Protein AF-A0A225WDX7-F1 (afdb_monomer)

Structure (mmCIF, N/CA/C/O backbone):
data_AF-A0A225WDX7-F1
#
_entry.id   AF-A0A225WDX7-F1
#
loop_
_atom_site.group_PDB
_atom_site.id
_atom_site.type_symbol
_atom_site.label_atom_id
_atom_site.label_alt_id
_atom_site.label_comp_id
_atom_site.label_asym_id
_atom_site.label_entity_id
_atom_site.label_seq_id
_atom_site.pdbx_PDB_ins_code
_atom_site.Cartn_x
_atom_site.Cartn_y
_atom_site.Cartn_z
_atom_site.occupancy
_atom_site.B_iso_or_equiv
_atom_site.auth_seq_id
_atom_site.auth_comp_id
_atom_site.auth_asym_id
_atom_site.auth_atom_id
_atom_site.pdbx_PDB_model_num
ATOM 1 N N . MET A 1 1 ? -27.315 -13.482 -6.368 1.00 45.94 1 MET A N 1
ATOM 2 C CA . MET A 1 1 ? -26.764 -12.113 -6.383 1.00 45.94 1 MET A CA 1
ATOM 3 C C . MET A 1 1 ? -26.361 -11.823 -7.816 1.00 45.94 1 MET A C 1
ATOM 5 O O . MET A 1 1 ? -25.416 -12.436 -8.291 1.00 45.94 1 MET A O 1
ATOM 9 N N . ALA A 1 2 ? -27.161 -11.049 -8.552 1.00 47.47 2 ALA A N 1
ATOM 10 C CA . ALA A 1 2 ? -26.776 -10.637 -9.900 1.00 47.47 2 ALA A CA 1
ATOM 11 C C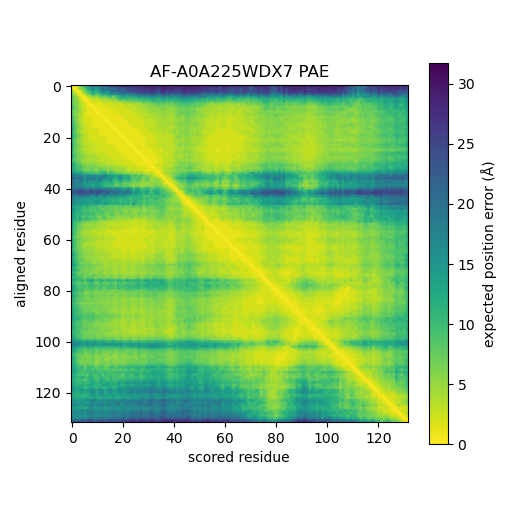 . ALA A 1 2 ? -25.553 -9.725 -9.764 1.00 47.47 2 ALA A C 1
ATOM 13 O O . ALA A 1 2 ? -25.572 -8.838 -8.914 1.00 47.47 2 ALA A O 1
ATOM 14 N N . ALA A 1 3 ? -24.490 -9.986 -10.526 1.00 62.12 3 ALA A N 1
ATOM 15 C CA . ALA A 1 3 ? -23.329 -9.110 -10.541 1.00 62.12 3 ALA A CA 1
ATOM 16 C C . ALA A 1 3 ? -23.804 -7.712 -10.952 1.00 62.12 3 ALA A C 1
ATOM 18 O O . ALA A 1 3 ? -24.321 -7.526 -12.054 1.00 62.12 3 ALA A O 1
ATOM 19 N N . GLU A 1 4 ? -23.703 -6.759 -10.034 1.00 75.12 4 GLU A N 1
ATOM 20 C CA . GLU A 1 4 ? -23.978 -5.360 -10.316 1.00 75.12 4 GLU A CA 1
ATOM 21 C C . GLU A 1 4 ? -23.099 -4.905 -11.488 1.00 75.12 4 GLU A C 1
ATOM 23 O O . GLU A 1 4 ? -21.899 -5.188 -11.541 1.00 75.12 4 GLU A O 1
ATOM 28 N N . HIS A 1 5 ? -23.706 -4.266 -12.489 1.00 81.31 5 HIS A N 1
ATOM 29 C CA . HIS A 1 5 ? -22.955 -3.782 -13.639 1.00 81.31 5 HIS A CA 1
ATOM 30 C C . HIS A 1 5 ? -22.003 -2.679 -13.180 1.00 81.31 5 HIS A C 1
ATOM 32 O O . HIS A 1 5 ? -22.440 -1.604 -12.771 1.00 81.31 5 HIS A O 1
ATOM 38 N N . VAL A 1 6 ? -20.697 -2.942 -13.273 1.00 84.44 6 VAL A N 1
ATOM 39 C CA . VAL A 1 6 ? -19.673 -1.936 -12.986 1.00 84.44 6 VAL A CA 1
ATOM 40 C C . VAL A 1 6 ? -19.899 -0.740 -13.915 1.00 84.44 6 VAL A C 1
ATOM 42 O O . VAL A 1 6 ? -19.955 -0.928 -15.136 1.00 84.44 6 VAL A O 1
ATOM 45 N N . PRO A 1 7 ? -20.014 0.491 -13.382 1.00 92.81 7 PRO A N 1
ATOM 46 C CA . PRO A 1 7 ? -20.158 1.676 -14.209 1.00 92.81 7 PRO A CA 1
ATOM 47 C C . PRO A 1 7 ? -19.018 1.757 -15.227 1.00 92.81 7 PRO A C 1
ATOM 49 O O . PRO A 1 7 ? -17.840 1.759 -14.862 1.00 92.81 7 PRO A O 1
ATOM 52 N N . TRP A 1 8 ? -19.365 1.849 -16.511 1.00 92.12 8 TRP A N 1
ATOM 53 C CA . TRP A 1 8 ? -18.400 1.844 -17.616 1.00 92.12 8 TRP A CA 1
ATOM 54 C C . TRP A 1 8 ? -17.323 2.925 -17.450 1.00 92.12 8 TRP A C 1
ATOM 56 O O . TRP A 1 8 ? -16.147 2.672 -17.699 1.00 92.12 8 TRP A O 1
ATOM 66 N N . ALA A 1 9 ? -17.704 4.105 -16.954 1.00 94.69 9 ALA A N 1
ATOM 67 C CA . ALA A 1 9 ? -16.777 5.202 -16.707 1.00 94.69 9 ALA A CA 1
ATOM 68 C C . ALA A 1 9 ? -15.725 4.834 -15.649 1.00 94.69 9 ALA A C 1
ATOM 70 O O . ALA A 1 9 ? -14.537 5.068 -15.861 1.00 94.69 9 ALA A O 1
ATOM 71 N N . ALA A 1 10 ? -16.138 4.207 -14.542 1.00 93.56 10 ALA A N 1
ATOM 72 C CA . ALA A 1 10 ? -15.227 3.778 -13.484 1.00 93.56 10 ALA A CA 1
ATOM 73 C C . ALA A 1 10 ? -14.249 2.704 -13.987 1.00 93.56 10 ALA A C 1
ATOM 75 O O . ALA A 1 10 ? -13.051 2.795 -13.721 1.00 93.56 10 ALA A O 1
ATOM 76 N N . ALA A 1 11 ? -14.737 1.740 -14.775 1.00 93.56 11 ALA A N 1
ATOM 77 C CA . ALA A 1 11 ? -13.896 0.708 -15.376 1.00 93.56 11 ALA A CA 1
ATOM 78 C C . ALA A 1 11 ? -12.847 1.305 -16.332 1.00 93.56 11 ALA A C 1
ATOM 80 O O . ALA A 1 11 ? -11.658 1.017 -16.203 1.00 93.56 11 ALA A O 1
ATOM 81 N N . ILE A 1 12 ? -13.259 2.187 -17.249 1.00 96.12 12 ILE A N 1
ATOM 82 C CA . ILE A 1 12 ? -12.346 2.839 -18.202 1.00 96.12 12 ILE A CA 1
ATOM 83 C C . ILE A 1 12 ? -11.295 3.675 -17.466 1.00 96.12 12 ILE A C 1
ATOM 85 O O . ILE A 1 12 ? -10.104 3.560 -17.759 1.00 96.12 12 ILE A O 1
ATOM 89 N N . LEU A 1 13 ? -11.709 4.480 -16.482 1.00 96.44 13 LEU A N 1
ATOM 90 C CA . LEU A 1 13 ? -10.784 5.283 -15.680 1.00 96.44 13 LEU A CA 1
ATOM 91 C C . LEU A 1 13 ? -9.783 4.406 -14.922 1.00 96.44 13 LEU A C 1
ATOM 93 O O . LEU A 1 13 ? -8.603 4.747 -14.872 1.00 96.44 13 LEU A O 1
ATOM 97 N N . CYS A 1 14 ? -10.220 3.265 -14.390 1.00 94.38 14 CYS A N 1
ATOM 98 C CA . CYS A 1 14 ? -9.348 2.303 -13.723 1.00 94.38 14 CYS A CA 1
ATOM 99 C C . CYS A 1 14 ? -8.261 1.768 -14.672 1.00 94.38 14 CYS A C 1
ATOM 101 O O . CYS A 1 14 ? -7.073 1.819 -14.349 1.00 94.38 14 CYS A O 1
ATOM 103 N N . TYR A 1 15 ? -8.635 1.347 -15.885 1.00 95.31 15 TYR A N 1
ATOM 104 C CA . TYR A 1 15 ? -7.664 0.888 -16.884 1.00 95.31 15 TYR A CA 1
ATOM 105 C C . TYR A 1 15 ? -6.702 1.994 -17.329 1.00 95.31 15 TYR A C 1
ATOM 107 O O . TYR A 1 15 ? -5.503 1.740 -17.459 1.00 95.31 15 TYR A O 1
ATOM 115 N N . ILE A 1 16 ? -7.190 3.227 -17.503 1.00 97.25 16 ILE A N 1
ATOM 116 C CA . ILE A 1 16 ? -6.341 4.384 -17.819 1.00 97.25 16 ILE A CA 1
ATOM 117 C C . ILE A 1 16 ? -5.341 4.642 -16.684 1.00 97.25 16 ILE A C 1
ATOM 119 O O . ILE A 1 16 ? -4.155 4.830 -16.947 1.00 97.25 16 ILE A O 1
ATOM 123 N N . GLN A 1 17 ? -5.779 4.601 -15.423 1.00 94.69 17 GLN A N 1
ATOM 124 C CA . GLN A 1 17 ? -4.896 4.785 -14.266 1.00 94.69 17 GLN A CA 1
ATOM 125 C C . GLN A 1 17 ? -3.813 3.704 -14.198 1.00 94.69 17 GLN A C 1
ATOM 127 O O . GLN A 1 17 ? -2.640 4.031 -14.008 1.00 94.69 17 GLN A O 1
ATOM 132 N N . TYR A 1 18 ? -4.170 2.436 -14.418 1.00 93.31 18 TYR A N 1
ATOM 133 C CA . TYR A 1 18 ? -3.181 1.359 -14.486 1.00 93.31 18 TYR A CA 1
ATOM 134 C C . TYR A 1 18 ? -2.189 1.559 -15.633 1.00 93.31 18 TYR A C 1
ATOM 136 O O . TYR A 1 18 ? -0.983 1.441 -15.414 1.00 93.31 18 TYR A O 1
ATOM 144 N N . ALA A 1 19 ? -2.664 1.923 -16.828 1.00 96.12 19 ALA A N 1
ATOM 145 C CA . ALA A 1 19 ? -1.801 2.184 -17.978 1.00 96.12 19 ALA A CA 1
ATOM 146 C C . ALA A 1 19 ? -0.813 3.328 -17.702 1.00 96.12 19 ALA A C 1
ATOM 148 O O . ALA A 1 19 ? 0.381 3.197 -17.980 1.00 96.12 19 ALA A O 1
ATOM 149 N N . ILE A 1 20 ? -1.286 4.418 -17.091 1.00 95.75 20 ILE A N 1
ATOM 150 C CA . ILE A 1 20 ? -0.452 5.550 -16.674 1.00 95.75 20 ILE A CA 1
ATOM 151 C C . ILE A 1 20 ? 0.618 5.081 -15.678 1.00 95.75 20 ILE A C 1
ATOM 153 O O . ILE A 1 20 ? 1.808 5.308 -15.905 1.00 95.75 20 ILE A O 1
ATOM 157 N N . LEU A 1 21 ? 0.229 4.386 -14.603 1.00 93.00 21 LEU A N 1
ATOM 158 C CA . LEU A 1 21 ? 1.159 3.918 -13.568 1.00 93.00 21 LEU A CA 1
ATOM 159 C C . LEU A 1 21 ? 2.237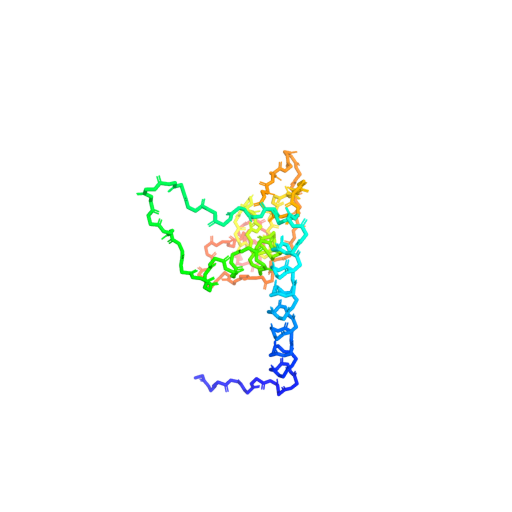 2.982 -14.127 1.00 93.00 21 LEU A C 1
ATOM 161 O O . LEU A 1 21 ? 3.416 3.148 -13.807 1.00 93.00 21 LEU A O 1
ATOM 165 N N . ILE A 1 22 ? 1.849 2.035 -14.984 1.00 94.75 22 ILE A N 1
ATOM 166 C CA . ILE A 1 22 ? 2.775 1.088 -15.618 1.00 94.75 22 ILE A CA 1
ATOM 167 C C . ILE A 1 22 ? 3.734 1.827 -16.561 1.00 94.75 22 ILE A C 1
ATOM 169 O O . ILE A 1 22 ? 4.947 1.628 -16.483 1.00 94.75 22 ILE A O 1
ATOM 173 N N . THR A 1 23 ? 3.222 2.744 -17.388 1.00 95.88 23 THR A N 1
ATOM 174 C CA . THR A 1 23 ? 4.043 3.525 -18.329 1.00 95.88 23 THR A CA 1
ATOM 175 C C . THR A 1 23 ? 5.083 4.374 -17.593 1.00 95.88 23 THR A C 1
ATOM 177 O O . THR A 1 23 ? 6.272 4.322 -17.915 1.00 95.88 23 THR A O 1
ATOM 180 N N . PHE A 1 24 ? 4.676 5.104 -16.548 1.00 94.31 24 PHE A N 1
ATOM 181 C CA . PHE A 1 24 ? 5.605 5.883 -15.719 1.00 94.31 24 PHE A CA 1
ATOM 182 C C . PHE A 1 24 ? 6.587 5.004 -14.937 1.00 94.31 24 PHE A C 1
ATOM 184 O O . PHE A 1 24 ? 7.724 5.419 -14.695 1.00 94.31 24 PHE A O 1
ATOM 191 N N . GLY A 1 25 ? 6.169 3.801 -14.536 1.00 92.81 25 GLY A N 1
ATOM 192 C CA . GLY A 1 25 ? 7.046 2.809 -13.923 1.00 92.81 25 GLY A CA 1
ATOM 193 C C . GLY A 1 25 ? 8.208 2.448 -14.846 1.00 92.81 25 GLY A C 1
ATOM 194 O O . GLY A 1 25 ? 9.365 2.600 -14.451 1.00 92.81 25 GLY A O 1
ATOM 195 N N . HIS A 1 26 ? 7.902 2.054 -16.086 1.00 92.81 26 HIS A N 1
ATOM 196 C CA . HIS A 1 26 ? 8.918 1.686 -17.075 1.00 92.81 26 HIS A CA 1
ATOM 197 C C . HIS A 1 26 ? 9.799 2.873 -17.458 1.00 92.81 26 HIS A C 1
ATOM 199 O O . HIS A 1 26 ? 11.019 2.734 -17.501 1.00 92.81 26 HIS A O 1
ATOM 205 N N . LEU A 1 27 ? 9.219 4.063 -17.654 1.00 93.12 27 LEU A N 1
ATOM 206 C CA . LEU A 1 27 ? 9.991 5.274 -17.938 1.00 93.12 27 LEU A CA 1
ATOM 207 C C . LEU A 1 27 ? 11.039 5.554 -16.846 1.00 93.12 27 LEU A C 1
ATOM 209 O O . LEU A 1 27 ? 12.177 5.905 -17.159 1.00 93.12 27 LEU A O 1
ATOM 213 N N . ARG A 1 28 ? 10.690 5.352 -15.566 1.00 89.56 28 ARG A N 1
ATOM 214 C CA . ARG A 1 28 ? 11.627 5.529 -14.443 1.00 89.56 28 ARG A CA 1
ATOM 215 C C . ARG A 1 28 ? 12.693 4.431 -14.382 1.00 89.56 28 ARG A C 1
ATOM 217 O O . ARG A 1 28 ? 13.814 4.736 -13.981 1.00 89.56 28 ARG A O 1
ATOM 224 N N . ASP A 1 29 ? 12.382 3.194 -14.770 1.00 89.19 29 ASP A N 1
ATOM 225 C CA . ASP A 1 29 ? 13.388 2.128 -14.908 1.00 89.19 29 ASP A CA 1
ATOM 226 C C . ASP A 1 29 ? 14.379 2.432 -16.034 1.00 89.19 29 ASP A C 1
ATOM 228 O O . ASP A 1 29 ? 15.588 2.377 -15.811 1.00 89.19 29 ASP A O 1
ATOM 232 N N . HIS A 1 30 ? 13.889 2.856 -17.201 1.00 89.38 30 HIS A N 1
ATOM 233 C CA . HIS A 1 30 ? 14.742 3.265 -18.318 1.00 89.38 30 HIS A CA 1
ATOM 234 C C . HIS A 1 30 ? 15.630 4.457 -17.951 1.00 89.38 30 HIS A C 1
ATOM 236 O O . HIS A 1 30 ? 16.842 4.405 -18.150 1.00 89.38 30 HIS A O 1
ATOM 242 N N . ALA A 1 31 ? 15.063 5.501 -17.339 1.00 89.50 31 ALA A N 1
ATOM 243 C CA . ALA A 1 31 ? 15.844 6.632 -16.847 1.00 89.50 31 ALA A CA 1
ATOM 244 C C . ALA A 1 31 ? 16.870 6.196 -15.785 1.00 89.50 31 ALA A C 1
ATOM 246 O O . ALA A 1 31 ? 18.022 6.619 -15.824 1.00 89.50 31 ALA A O 1
ATOM 247 N N . GLY A 1 32 ? 16.489 5.310 -14.860 1.00 86.50 32 GLY A N 1
ATOM 248 C CA . GLY A 1 32 ? 17.393 4.772 -13.843 1.00 86.50 32 GLY A CA 1
ATOM 249 C C . GLY A 1 32 ? 18.552 3.960 -14.428 1.00 86.50 32 GLY A C 1
ATOM 250 O O . GLY A 1 32 ? 19.665 4.051 -13.916 1.00 86.50 32 GLY A O 1
ATOM 251 N N . SER A 1 33 ? 18.305 3.217 -15.509 1.00 83.50 33 SER A N 1
ATOM 252 C CA . SER A 1 33 ? 19.328 2.468 -16.245 1.00 83.50 33 SER A CA 1
ATOM 253 C C . SER A 1 33 ? 20.298 3.391 -16.989 1.00 83.50 33 SER A C 1
ATOM 255 O O . SER A 1 33 ? 21.497 3.128 -16.984 1.00 83.50 33 SER A O 1
ATOM 257 N N . ILE A 1 34 ? 19.806 4.491 -17.569 1.00 86.06 34 ILE A N 1
ATOM 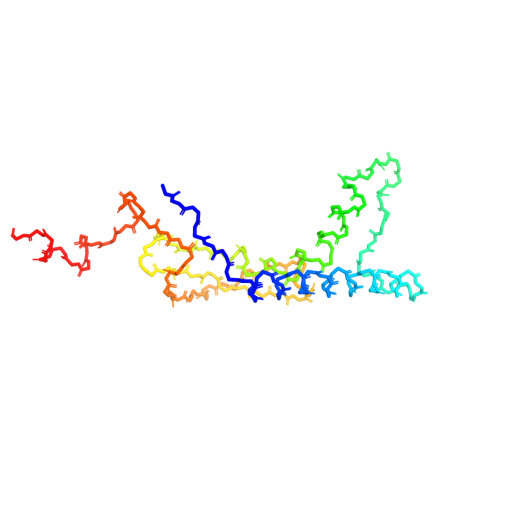258 C CA . ILE A 1 34 ? 20.625 5.456 -18.321 1.00 86.06 34 ILE A CA 1
ATOM 259 C C . ILE A 1 34 ? 21.457 6.342 -17.384 1.00 86.06 34 ILE A C 1
ATOM 261 O O . ILE A 1 34 ? 22.647 6.540 -17.611 1.00 86.06 34 ILE A O 1
ATOM 265 N N . PHE A 1 35 ? 20.843 6.878 -16.326 1.00 86.25 35 PHE A N 1
ATOM 266 C CA . PHE A 1 35 ? 21.478 7.853 -15.430 1.00 86.25 35 PHE A CA 1
ATOM 267 C C . PHE A 1 35 ? 22.138 7.220 -14.196 1.00 86.25 35 PHE A C 1
ATOM 269 O O . PHE A 1 35 ? 22.713 7.933 -13.378 1.00 86.25 35 PHE A O 1
ATOM 276 N N . GLY A 1 36 ? 22.029 5.899 -14.010 1.00 76.69 36 GLY A N 1
ATOM 277 C CA . GLY A 1 36 ? 22.625 5.176 -12.877 1.00 76.69 36 GLY A CA 1
ATOM 278 C C . GLY A 1 36 ? 22.016 5.502 -11.504 1.00 76.69 36 GLY A C 1
ATOM 279 O O . GLY A 1 36 ? 22.513 5.037 -10.484 1.00 76.69 36 GLY A O 1
ATOM 280 N N . GLY A 1 37 ? 20.933 6.284 -11.458 1.00 73.44 37 GLY A N 1
ATOM 281 C CA . GLY A 1 37 ? 20.292 6.768 -10.230 1.00 73.44 37 GLY A CA 1
ATOM 282 C C . GLY A 1 37 ? 19.158 5.885 -9.698 1.00 73.44 37 GLY A C 1
ATOM 283 O O . GLY A 1 37 ? 18.308 6.366 -8.946 1.00 73.44 37 GLY A O 1
ATOM 284 N N . SER A 1 38 ? 19.064 4.616 -10.111 1.00 75.25 38 SER A N 1
ATOM 285 C CA . SER A 1 38 ? 18.001 3.739 -9.608 1.00 75.25 38 SER A CA 1
ATOM 286 C C . SER A 1 38 ? 18.266 3.342 -8.153 1.00 75.25 38 SER A C 1
ATOM 288 O O . SER A 1 38 ? 19.269 2.705 -7.845 1.00 75.25 38 SER A O 1
ATOM 290 N N . ARG A 1 39 ? 17.320 3.647 -7.252 1.00 75.12 39 ARG A N 1
ATOM 291 C CA . ARG A 1 39 ? 17.331 3.156 -5.857 1.00 75.12 39 ARG A CA 1
ATOM 292 C C . ARG A 1 39 ? 17.392 1.627 -5.779 1.00 75.12 39 ARG A C 1
ATOM 294 O O . ARG A 1 39 ? 17.869 1.066 -4.793 1.00 75.12 39 ARG A O 1
ATOM 301 N N . TYR A 1 40 ? 16.839 0.950 -6.780 1.00 75.94 40 TYR A N 1
ATOM 302 C CA . TYR A 1 40 ? 16.793 -0.498 -6.823 1.00 75.94 40 TYR A CA 1
ATOM 303 C C . TYR A 1 40 ? 18.016 -1.027 -7.561 1.00 75.94 40 TYR A C 1
ATOM 305 O O . TYR A 1 40 ? 18.157 -0.805 -8.761 1.00 75.94 40 TYR A O 1
ATOM 313 N N . SER A 1 41 ? 18.876 -1.741 -6.836 1.00 67.44 41 SER A N 1
ATOM 314 C CA . SER A 1 41 ? 19.937 -2.537 -7.446 1.00 67.44 41 SER A CA 1
ATOM 315 C C . SER A 1 41 ? 19.314 -3.798 -8.044 1.00 67.44 41 SER A C 1
ATO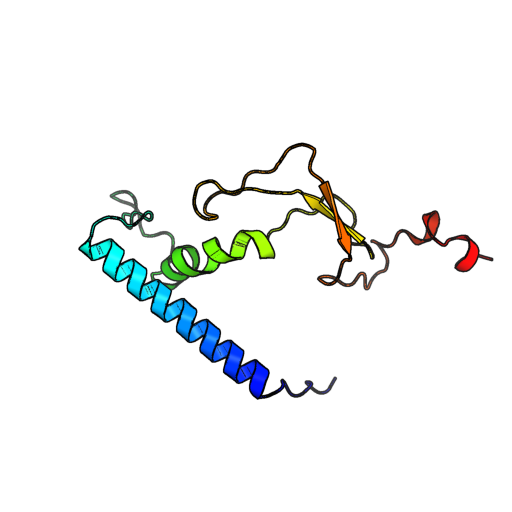M 317 O O . SER A 1 41 ? 18.625 -4.541 -7.344 1.00 67.44 41 SER A O 1
ATOM 319 N N . ASP A 1 42 ? 19.523 -4.020 -9.338 1.00 64.69 42 ASP A N 1
ATOM 320 C CA . ASP A 1 42 ? 18.999 -5.189 -10.059 1.00 64.69 42 ASP A CA 1
ATOM 321 C C . ASP A 1 42 ? 19.827 -6.459 -9.858 1.00 64.69 42 ASP A C 1
ATOM 323 O O . ASP A 1 42 ? 19.474 -7.528 -10.353 1.00 64.69 42 ASP A O 1
ATOM 327 N N . ASN A 1 43 ? 20.909 -6.380 -9.090 1.00 63.28 43 ASN A N 1
ATOM 328 C CA . ASN A 1 43 ? 21.826 -7.494 -8.970 1.00 63.28 43 ASN A CA 1
ATOM 329 C C . ASN A 1 43 ? 21.388 -8.406 -7.826 1.00 63.28 43 ASN A C 1
ATOM 331 O O . ASN A 1 43 ? 21.655 -8.139 -6.651 1.00 63.28 43 ASN A O 1
ATOM 335 N N . ALA A 1 44 ? 20.759 -9.530 -8.188 1.00 67.88 44 ALA A N 1
ATOM 336 C CA . ALA A 1 44 ? 20.811 -10.717 -7.346 1.00 67.88 44 ALA A CA 1
ATOM 337 C C . ALA A 1 44 ? 22.275 -10.939 -6.934 1.00 67.88 44 ALA A C 1
ATOM 339 O O . ALA A 1 44 ? 23.195 -10.763 -7.743 1.00 67.88 44 ALA A O 1
ATOM 340 N N . LYS A 1 45 ? 22.511 -11.264 -5.657 1.00 75.31 45 LYS A N 1
ATOM 341 C CA . LYS A 1 45 ? 23.871 -11.535 -5.174 1.00 75.31 45 LYS A CA 1
ATOM 342 C C . LYS A 1 45 ? 24.521 -12.564 -6.103 1.00 75.31 45 LYS A C 1
ATOM 344 O O . LYS A 1 45 ? 23.881 -13.544 -6.480 1.00 75.31 45 LYS A O 1
ATOM 349 N N . LYS A 1 46 ? 25.784 -12.342 -6.477 1.00 80.00 46 LYS A N 1
ATOM 350 C CA . LYS A 1 46 ? 26.515 -13.240 -7.383 1.00 80.00 46 LYS A CA 1
ATOM 351 C C . LYS A 1 46 ? 26.401 -14.687 -6.884 1.00 80.00 46 LYS A C 1
ATOM 353 O O . LYS A 1 46 ? 26.739 -14.960 -5.736 1.00 80.00 46 LYS A O 1
ATOM 358 N N . GLY A 1 47 ? 25.921 -15.584 -7.745 1.00 85.75 47 GLY A N 1
ATOM 359 C CA . GLY A 1 47 ? 25.704 -17.000 -7.420 1.00 85.75 47 GLY A CA 1
ATOM 360 C C . GLY A 1 47 ? 24.288 -17.363 -6.961 1.00 85.75 47 GLY A C 1
ATOM 361 O O . GLY A 1 47 ? 24.033 -18.538 -6.723 1.00 85.75 47 GLY A O 1
ATOM 362 N N . TYR A 1 48 ? 23.365 -16.401 -6.870 1.00 84.69 48 TYR A N 1
ATOM 363 C CA . TYR A 1 48 ? 21.967 -16.650 -6.515 1.00 84.69 48 TYR A CA 1
ATOM 364 C C . TYR A 1 48 ? 21.039 -16.403 -7.704 1.00 84.69 48 TYR A C 1
ATOM 366 O O . TYR A 1 48 ? 21.239 -15.471 -8.484 1.00 84.69 48 TYR A O 1
ATOM 374 N N . ALA A 1 49 ? 20.000 -17.230 -7.814 1.00 85.50 49 ALA A N 1
ATOM 375 C CA . ALA A 1 49 ? 18.902 -16.989 -8.738 1.00 85.50 49 ALA A CA 1
ATOM 376 C C . ALA A 1 49 ? 18.102 -15.743 -8.304 1.00 85.50 49 ALA A C 1
ATOM 378 O O . ALA A 1 49 ? 18.029 -15.445 -7.105 1.00 85.50 49 ALA A O 1
ATOM 379 N N . PRO A 1 50 ? 17.498 -15.002 -9.250 1.00 82.38 50 PRO A N 1
ATOM 380 C CA . PRO A 1 50 ? 16.582 -13.925 -8.903 1.00 82.38 50 PRO A CA 1
ATOM 381 C C . PRO A 1 50 ? 15.398 -14.480 -8.101 1.00 82.38 50 PRO A C 1
ATOM 383 O O . PRO A 1 50 ? 14.827 -15.506 -8.460 1.00 82.38 50 PRO A O 1
ATOM 386 N N . LEU A 1 51 ? 15.037 -13.794 -7.013 1.00 83.00 51 LEU A N 1
ATOM 387 C CA . LEU A 1 51 ? 13.928 -14.200 -6.142 1.00 83.00 51 LEU A CA 1
ATOM 388 C C . LEU A 1 51 ? 12.557 -13.987 -6.805 1.00 83.00 51 LEU A C 1
ATOM 390 O O . LEU A 1 51 ? 11.624 -14.728 -6.527 1.00 83.00 51 LEU A O 1
ATOM 394 N N . LEU A 1 52 ? 12.446 -12.957 -7.649 1.00 85.12 52 LEU A N 1
ATOM 395 C CA . LEU A 1 52 ? 11.204 -12.519 -8.282 1.00 85.12 52 LEU A CA 1
ATOM 396 C C . LEU A 1 52 ? 11.343 -12.540 -9.803 1.00 85.12 52 LEU A C 1
ATOM 398 O O . LEU A 1 52 ? 12.409 -12.215 -10.342 1.00 85.12 52 LEU A O 1
ATOM 402 N N . VAL A 1 53 ? 10.247 -12.852 -10.494 1.00 87.69 53 VAL A N 1
ATOM 403 C CA . VAL A 1 53 ? 10.162 -12.723 -11.956 1.00 87.69 53 VAL A CA 1
ATOM 404 C C . VAL A 1 53 ? 10.201 -11.237 -12.341 1.00 87.69 53 VAL A C 1
ATOM 406 O O . VAL A 1 53 ? 9.862 -10.363 -11.543 1.00 87.69 53 VAL A O 1
ATOM 409 N N . ALA A 1 54 ? 10.601 -10.920 -13.576 1.00 86.75 54 ALA A N 1
ATOM 410 C CA . ALA A 1 54 ? 10.760 -9.542 -14.052 1.00 86.75 54 ALA A CA 1
ATOM 411 C C . ALA A 1 54 ? 9.541 -8.641 -13.758 1.00 86.75 54 ALA A C 1
ATOM 413 O O . ALA A 1 54 ? 9.709 -7.521 -13.275 1.00 86.75 54 ALA A O 1
ATOM 414 N N . PHE A 1 55 ? 8.319 -9.141 -13.986 1.00 89.31 55 PHE A N 1
ATOM 415 C CA . PHE A 1 55 ? 7.097 -8.378 -13.722 1.00 89.31 55 PHE A CA 1
ATOM 416 C C . PHE A 1 55 ? 6.822 -8.178 -12.226 1.00 89.31 55 PHE A C 1
ATOM 418 O O . PHE A 1 55 ? 6.463 -7.081 -11.816 1.00 89.31 55 PHE A O 1
ATOM 425 N N . GLU A 1 56 ? 7.025 -9.194 -11.389 1.00 90.50 56 GLU A N 1
ATOM 426 C CA . GLU A 1 56 ? 6.835 -9.088 -9.933 1.00 90.50 56 GLU A CA 1
ATOM 427 C C . GLU A 1 56 ? 7.829 -8.105 -9.311 1.00 90.50 56 GLU A C 1
ATOM 429 O O . GLU A 1 56 ? 7.486 -7.296 -8.443 1.00 90.50 56 GLU A O 1
ATOM 434 N N . ASN A 1 57 ? 9.066 -8.139 -9.806 1.00 89.50 57 ASN A N 1
ATOM 435 C CA . ASN A 1 57 ? 10.116 -7.207 -9.436 1.00 89.50 57 ASN A CA 1
ATOM 436 C C . ASN A 1 57 ? 9.717 -5.770 -9.810 1.00 89.50 57 ASN A C 1
ATOM 438 O O . ASN A 1 57 ? 9.762 -4.873 -8.970 1.00 89.50 57 ASN A O 1
ATOM 442 N N . PHE A 1 58 ? 9.258 -5.563 -11.047 1.00 91.44 58 PHE A N 1
ATOM 443 C CA . PHE A 1 58 ? 8.728 -4.283 -11.512 1.00 91.44 58 PHE A CA 1
ATOM 444 C C . PHE A 1 58 ? 7.557 -3.795 -10.648 1.00 91.44 58 PHE A C 1
ATOM 446 O O . PHE A 1 58 ? 7.580 -2.669 -10.141 1.00 91.44 58 PHE A O 1
ATOM 453 N N . TYR A 1 59 ? 6.563 -4.657 -10.431 1.00 91.56 59 TYR A N 1
ATOM 454 C CA . TYR A 1 59 ? 5.365 -4.354 -9.657 1.00 91.56 59 TYR A CA 1
ATOM 455 C C . TYR A 1 59 ? 5.727 -3.918 -8.236 1.00 91.56 59 TYR A C 1
ATOM 457 O O . TYR A 1 59 ? 5.303 -2.850 -7.790 1.00 91.56 59 TYR A O 1
ATOM 465 N N . THR A 1 60 ? 6.584 -4.683 -7.556 1.00 90.31 60 THR A N 1
ATOM 466 C CA . THR A 1 60 ? 7.030 -4.371 -6.192 1.00 90.31 60 THR A CA 1
ATOM 467 C C . THR A 1 60 ? 7.723 -3.006 -6.140 1.00 90.31 60 THR A C 1
ATOM 469 O O . THR A 1 60 ? 7.374 -2.139 -5.335 1.00 90.31 60 THR A O 1
ATOM 472 N N . LYS A 1 61 ? 8.668 -2.774 -7.059 1.00 88.88 61 LYS A N 1
ATOM 473 C CA . LYS A 1 61 ? 9.512 -1.573 -7.102 1.00 88.88 61 LYS A CA 1
ATOM 474 C C . LYS A 1 61 ? 8.763 -0.296 -7.474 1.00 88.88 61 LYS A C 1
ATOM 476 O O . LYS A 1 61 ? 9.069 0.777 -6.942 1.00 88.88 61 LYS A O 1
ATOM 481 N N . ARG A 1 62 ? 7.854 -0.375 -8.448 1.00 90.50 62 ARG A N 1
ATOM 482 C CA . ARG A 1 62 ? 7.268 0.803 -9.109 1.00 90.50 62 ARG A CA 1
ATOM 483 C C . ARG A 1 62 ? 5.823 1.068 -8.724 1.00 90.50 62 ARG A C 1
ATOM 485 O O . ARG A 1 62 ? 5.432 2.235 -8.743 1.00 90.50 62 ARG A O 1
ATOM 492 N N . ILE A 1 63 ? 5.076 0.037 -8.337 1.00 91.75 63 ILE A N 1
ATOM 493 C CA . ILE A 1 63 ? 3.652 0.140 -8.007 1.00 91.75 63 ILE A CA 1
ATOM 494 C C . ILE A 1 63 ? 3.453 -0.034 -6.502 1.00 91.75 63 ILE A C 1
ATOM 496 O O . ILE A 1 63 ? 3.040 0.910 -5.829 1.00 91.75 63 ILE A O 1
ATOM 500 N N . TYR A 1 64 ? 3.811 -1.199 -5.960 1.00 92.00 64 TYR A N 1
ATOM 501 C CA . TYR A 1 64 ? 3.508 -1.563 -4.576 1.00 92.00 64 TYR A CA 1
ATOM 502 C C . TYR A 1 64 ? 4.103 -0.588 -3.558 1.00 92.00 64 TYR A C 1
ATOM 504 O O . TYR A 1 64 ? 3.360 -0.047 -2.745 1.00 92.00 64 TYR A O 1
ATOM 512 N N . HIS A 1 65 ? 5.403 -0.278 -3.635 1.00 90.88 65 HIS A N 1
ATOM 513 C CA . HIS A 1 65 ? 6.028 0.643 -2.678 1.00 90.88 65 HIS A CA 1
ATOM 514 C C . HIS A 1 65 ? 5.375 2.035 -2.651 1.00 90.88 65 HIS A C 1
ATOM 516 O O . HIS A 1 65 ? 5.340 2.670 -1.608 1.00 90.88 65 HIS A O 1
ATOM 522 N N . ARG A 1 66 ? 4.758 2.502 -3.743 1.00 89.31 66 ARG A N 1
ATOM 523 C CA . ARG A 1 66 ? 4.031 3.785 -3.728 1.00 89.31 66 ARG A CA 1
ATOM 524 C C . ARG A 1 66 ? 2.723 3.712 -2.941 1.00 89.31 66 ARG A C 1
ATOM 526 O O . ARG A 1 66 ? 2.322 4.706 -2.344 1.00 89.31 66 ARG A O 1
ATOM 533 N N . LEU A 1 67 ? 2.071 2.552 -2.953 1.00 90.56 67 LEU A N 1
ATOM 534 C CA . LEU A 1 67 ? 0.726 2.339 -2.414 1.00 90.56 67 LEU A CA 1
ATOM 535 C C . LEU A 1 67 ? 0.717 1.667 -1.035 1.00 90.56 67 LEU A C 1
ATOM 537 O O . LEU A 1 67 ? -0.286 1.743 -0.329 1.00 90.56 67 LEU A O 1
ATOM 541 N N . GLN A 1 68 ? 1.815 1.016 -0.640 1.00 92.50 68 GLN A N 1
ATOM 542 C CA . GLN A 1 68 ? 1.844 0.141 0.533 1.00 92.50 68 GLN A CA 1
ATOM 543 C C . GLN A 1 68 ? 1.485 0.838 1.850 1.00 92.50 68 GLN A C 1
ATOM 545 O O . GLN A 1 68 ? 0.992 0.182 2.765 1.00 92.50 68 GLN A O 1
ATOM 550 N N . ASP A 1 69 ? 1.687 2.156 1.962 1.00 90.50 69 ASP A N 1
ATOM 551 C CA . ASP A 1 69 ? 1.293 2.869 3.177 1.00 90.50 69 ASP A CA 1
ATOM 552 C C . ASP A 1 69 ? -0.228 2.873 3.378 1.00 90.50 69 ASP A C 1
ATOM 554 O O . ASP A 1 69 ? -0.696 2.749 4.504 1.00 90.50 69 ASP A O 1
ATOM 558 N N . VAL A 1 70 ? -1.001 2.948 2.293 1.00 87.94 70 VAL A N 1
ATOM 559 C CA . VAL A 1 70 ? -2.467 2.968 2.354 1.00 87.94 70 VAL A CA 1
ATOM 560 C C . VAL A 1 70 ? -3.021 1.576 2.637 1.00 87.94 70 VAL A C 1
ATOM 562 O O . VAL A 1 70 ? -3.883 1.432 3.498 1.00 87.94 70 VAL A O 1
ATOM 565 N N . PHE A 1 71 ? -2.515 0.550 1.950 1.00 85.88 71 PHE A N 1
ATOM 566 C CA . PHE A 1 71 ? -3.046 -0.811 2.080 1.00 85.88 71 PHE A CA 1
ATOM 567 C C . PHE A 1 71 ? -2.624 -1.519 3.365 1.00 85.88 71 PHE A C 1
ATOM 569 O O . PHE A 1 71 ? -3.373 -2.341 3.878 1.00 85.88 71 PHE A O 1
ATOM 576 N N . ASN A 1 72 ? -1.452 -1.185 3.907 1.00 90.00 72 ASN A N 1
ATOM 577 C CA . ASN A 1 72 ? -0.891 -1.899 5.052 1.00 90.00 72 ASN A CA 1
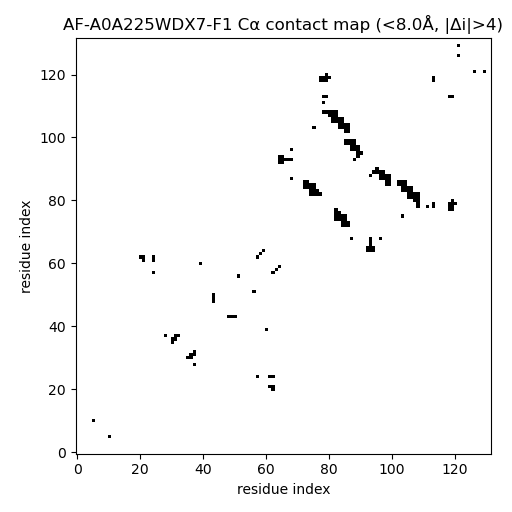ATOM 578 C C . ASN A 1 72 ? -0.936 -1.070 6.337 1.00 90.00 72 ASN A C 1
ATOM 580 O O . ASN A 1 72 ? -0.011 -1.188 7.145 1.00 90.00 72 ASN A O 1
ATOM 584 N N . ARG A 1 73 ? -1.911 -0.164 6.511 1.00 90.25 73 ARG A N 1
ATOM 585 C CA . ARG A 1 73 ? -2.008 0.636 7.745 1.00 90.25 73 ARG A CA 1
ATOM 586 C C . ARG A 1 73 ? -2.186 -0.299 8.946 1.00 90.25 73 ARG A C 1
ATOM 588 O O . ARG A 1 73 ? -3.114 -1.106 8.929 1.00 90.25 73 ARG A O 1
ATOM 595 N N . PRO A 1 74 ? -1.319 -0.233 9.970 1.00 91.56 74 PRO A N 1
ATOM 596 C CA . PRO A 1 74 ? -1.466 -1.095 11.129 1.00 91.56 74 PRO A CA 1
ATOM 597 C C . PRO A 1 74 ? -2.656 -0.619 11.962 1.00 91.56 74 PRO A C 1
ATOM 599 O O . PRO A 1 74 ? -2.781 0.577 12.233 1.00 91.56 74 PRO A O 1
ATOM 602 N N . VAL A 1 75 ? -3.496 -1.558 12.384 1.00 90.69 75 VAL A N 1
ATOM 603 C CA . VAL A 1 75 ? -4.640 -1.299 13.264 1.00 90.69 75 VAL A CA 1
ATOM 604 C C . VAL A 1 75 ? -4.254 -1.686 14.693 1.00 90.69 75 VAL A C 1
ATOM 606 O O . VAL A 1 75 ? -3.725 -2.773 14.918 1.00 90.69 75 VAL A O 1
ATOM 609 N N . ALA A 1 76 ? -4.509 -0.797 15.649 1.00 89.12 76 ALA A N 1
ATOM 610 C CA . ALA A 1 76 ? -4.230 -0.958 17.075 1.00 89.12 76 ALA A CA 1
ATOM 611 C C . ALA A 1 76 ? -5.518 -1.170 17.888 1.00 89.12 76 ALA A C 1
ATOM 6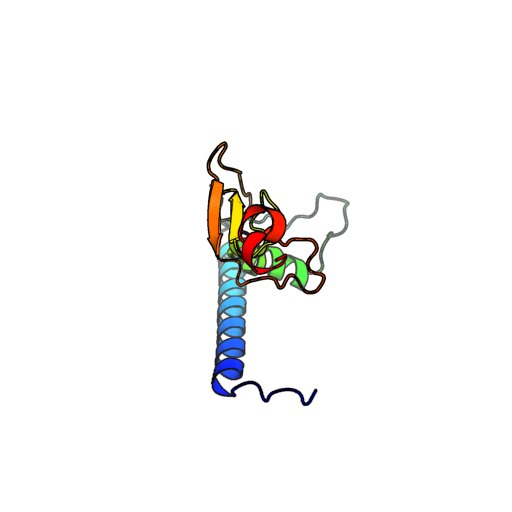13 O O . ALA A 1 76 ? -5.703 -0.564 18.937 1.00 89.12 76 ALA A O 1
ATOM 614 N N . GLY A 1 77 ? -6.429 -2.016 17.405 1.00 82.19 77 GLY A N 1
ATOM 615 C CA . GLY A 1 77 ? -7.715 -2.236 18.060 1.00 82.19 77 GLY A CA 1
ATOM 616 C C . GLY A 1 77 ? -8.598 -3.252 17.346 1.00 82.19 77 GLY A C 1
ATOM 617 O O . GLY A 1 77 ? -8.194 -3.875 16.361 1.00 82.19 77 GLY A O 1
ATOM 618 N N . SER A 1 78 ? -9.813 -3.416 17.866 1.00 83.94 78 SER A N 1
ATOM 619 C CA . SER A 1 78 ? -10.851 -4.238 17.240 1.00 83.94 78 SER A CA 1
ATOM 620 C C . SER A 1 78 ? -11.372 -3.565 15.960 1.00 83.94 78 SER A C 1
ATOM 622 O O . SER A 1 78 ? -11.538 -2.343 15.959 1.00 83.94 78 SER A O 1
ATOM 624 N N . PRO A 1 79 ? -11.663 -4.312 14.878 1.00 82.81 79 PRO A N 1
ATOM 625 C CA . PRO A 1 79 ? -12.251 -3.769 13.654 1.00 82.81 79 PRO A CA 1
ATOM 626 C C . PRO A 1 79 ? -13.759 -3.487 13.815 1.00 82.81 79 PRO A C 1
ATOM 628 O O . PRO A 1 79 ? -14.594 -4.117 13.163 1.00 82.81 79 PRO A O 1
ATOM 631 N N . GLY A 1 80 ? -14.106 -2.558 14.709 1.00 84.88 80 GLY A N 1
ATOM 632 C CA . GLY A 1 80 ? -15.477 -2.098 14.951 1.00 84.88 80 GLY A CA 1
ATOM 633 C C . GLY A 1 80 ? -15.917 -1.004 13.973 1.00 84.88 80 GLY A C 1
ATOM 634 O O . GLY A 1 80 ? -15.294 -0.796 12.930 1.00 84.88 80 GLY A O 1
ATOM 635 N N . ALA A 1 81 ? -16.982 -0.269 14.316 1.00 85.88 81 ALA A N 1
ATOM 636 C CA . ALA A 1 81 ? -17.426 0.895 13.536 1.00 85.88 81 ALA A CA 1
ATOM 637 C C . ALA A 1 81 ? -16.336 1.977 13.437 1.00 85.88 81 ALA A C 1
ATOM 639 O O . ALA A 1 81 ? -16.203 2.649 12.414 1.00 85.88 81 ALA A O 1
ATOM 640 N N . HIS A 1 82 ? -15.518 2.097 14.481 1.00 88.44 82 HIS A N 1
ATOM 641 C CA . HIS A 1 82 ? -14.310 2.907 14.491 1.00 88.44 82 HIS A CA 1
ATOM 642 C C . HIS A 1 82 ? -13.086 2.017 14.703 1.00 88.44 82 HIS A C 1
ATOM 644 O O . HIS A 1 82 ? -13.167 0.982 15.364 1.00 88.44 82 HIS A O 1
ATOM 650 N N . ILE A 1 83 ? -11.961 2.427 14.122 1.00 89.94 83 ILE A N 1
ATOM 651 C CA . ILE A 1 83 ? -10.674 1.744 14.226 1.00 89.94 83 ILE A CA 1
ATOM 652 C C . ILE A 1 83 ? -9.566 2.728 14.566 1.00 89.94 83 ILE A C 1
ATOM 654 O O . ILE A 1 83 ? -9.519 3.851 14.063 1.00 89.94 83 ILE A O 1
ATOM 658 N N . ASP A 1 84 ? -8.638 2.249 15.381 1.00 91.88 84 ASP A N 1
ATOM 659 C CA . ASP A 1 84 ? -7.442 2.974 15.773 1.00 91.88 84 ASP A CA 1
ATOM 660 C C . ASP A 1 84 ? -6.292 2.606 14.836 1.00 91.88 84 ASP A C 1
ATOM 662 O O . ASP A 1 84 ? -5.901 1.442 14.737 1.00 91.88 84 ASP A O 1
ATOM 666 N N . LEU A 1 85 ? -5.755 3.590 14.119 1.00 92.62 85 LEU A N 1
ATOM 667 C CA . LEU A 1 85 ? -4.658 3.407 13.173 1.00 92.62 85 LEU A CA 1
ATOM 668 C C . LEU A 1 85 ? -3.345 3.901 13.770 1.00 92.62 85 LEU A C 1
ATOM 670 O O . LEU A 1 85 ? -3.266 5.014 14.286 1.00 92.62 85 LEU A O 1
ATOM 674 N N . ILE A 1 86 ? -2.292 3.095 13.640 1.00 93.00 86 ILE A N 1
ATOM 675 C CA . ILE A 1 86 ? -0.934 3.512 13.994 1.00 93.00 86 ILE A CA 1
ATOM 676 C C . ILE A 1 86 ? -0.403 4.405 12.876 1.00 93.00 86 ILE A C 1
ATOM 678 O O . ILE A 1 86 ? -0.302 3.983 11.717 1.00 93.00 86 ILE A O 1
ATOM 682 N N . GLU A 1 87 ? -0.032 5.637 13.218 1.00 92.69 87 GLU A N 1
ATOM 683 C CA . GLU A 1 87 ? 0.616 6.518 12.257 1.00 92.69 87 GLU A CA 1
ATOM 684 C C . GLU A 1 87 ? 2.000 5.999 11.876 1.00 92.69 87 GLU A C 1
ATOM 686 O O . GLU A 1 87 ? 2.787 5.546 12.711 1.00 92.69 87 GLU A O 1
ATOM 691 N N . ARG A 1 88 ? 2.335 6.133 10.593 1.00 92.94 88 ARG A N 1
ATOM 692 C CA . ARG A 1 88 ? 3.655 5.793 10.075 1.00 92.94 88 ARG A CA 1
ATOM 693 C C . ARG A 1 88 ? 4.251 6.934 9.280 1.00 92.94 88 ARG A C 1
ATOM 695 O O . ARG A 1 88 ? 3.547 7.823 8.805 1.00 92.94 88 ARG A O 1
ATOM 702 N N . TYR A 1 89 ? 5.564 6.890 9.132 1.00 92.62 89 TYR A N 1
ATOM 703 C CA . TYR A 1 89 ? 6.301 7.755 8.225 1.00 92.62 89 TYR A CA 1
ATOM 704 C C . TYR A 1 89 ? 7.325 6.946 7.434 1.00 92.62 89 TYR A C 1
ATOM 706 O O . TYR A 1 89 ? 7.738 5.853 7.829 1.00 92.62 89 TYR A O 1
ATOM 714 N N . SER A 1 90 ? 7.738 7.503 6.302 1.00 92.56 90 SER A N 1
ATOM 715 C CA . SER A 1 90 ? 8.817 6.969 5.484 1.00 92.56 90 SER A CA 1
ATOM 716 C C . SER A 1 90 ? 9.829 8.065 5.197 1.00 92.56 90 SER A C 1
ATOM 718 O O . SER A 1 90 ? 9.466 9.219 4.976 1.00 92.56 90 SER A O 1
ATOM 720 N N . VAL A 1 91 ? 11.100 7.681 5.172 1.00 92.25 91 VAL A N 1
ATOM 721 C CA . VAL A 1 91 ? 12.221 8.545 4.781 1.00 92.25 91 VAL A CA 1
ATOM 722 C C . VAL A 1 91 ? 12.773 8.176 3.401 1.00 92.25 91 VAL A C 1
ATOM 724 O O . VAL A 1 91 ? 13.686 8.824 2.899 1.00 92.25 91 VAL A O 1
ATOM 727 N N . ASP A 1 92 ? 12.222 7.138 2.768 1.00 89.31 92 ASP A N 1
ATOM 728 C CA . ASP A 1 92 ? 12.750 6.534 1.548 1.00 89.31 92 ASP A CA 1
ATOM 729 C C . ASP A 1 92 ? 11.644 6.237 0.519 1.00 89.31 92 ASP A C 1
ATOM 731 O O . ASP A 1 92 ? 11.617 5.178 -0.104 1.00 89.31 92 ASP A O 1
ATOM 735 N N . GLU A 1 93 ? 10.755 7.213 0.290 1.00 85.75 93 GLU A N 1
ATOM 736 C CA . GLU A 1 93 ? 9.579 7.143 -0.607 1.00 85.75 93 GLU A CA 1
ATOM 737 C C . GLU A 1 93 ? 8.762 5.851 -0.426 1.00 85.75 93 GLU A C 1
ATOM 739 O O . GLU A 1 93 ? 8.505 5.126 -1.391 1.00 85.75 93 GLU A O 1
ATOM 744 N N . ASN A 1 94 ? 8.367 5.559 0.810 1.00 90.00 94 ASN A N 1
ATOM 745 C CA . ASN A 1 94 ? 7.570 4.392 1.169 1.00 90.00 94 ASN A CA 1
ATOM 746 C C . ASN A 1 94 ? 8.248 3.073 0.780 1.00 90.00 94 ASN A C 1
ATOM 748 O O . ASN A 1 94 ? 7.561 2.151 0.354 1.00 90.00 94 ASN A O 1
ATOM 752 N N . LYS A 1 95 ? 9.571 2.932 0.916 1.00 86.69 95 LYS A N 1
ATOM 753 C CA . LYS A 1 95 ? 10.205 1.607 0.834 1.00 86.69 95 LYS A CA 1
ATOM 754 C C . LYS A 1 95 ? 10.227 0.952 2.213 1.00 86.69 95 LYS A C 1
ATOM 756 O O . LYS A 1 95 ? 9.743 -0.174 2.347 1.00 86.69 95 LYS A O 1
ATOM 761 N N . THR A 1 96 ? 10.689 1.669 3.230 1.00 90.44 96 THR A N 1
ATOM 762 C CA . THR A 1 96 ? 10.502 1.334 4.641 1.00 90.44 96 THR A CA 1
ATOM 763 C C . THR A 1 96 ? 9.427 2.219 5.261 1.00 90.44 96 THR A C 1
ATOM 765 O O . THR A 1 96 ? 9.244 3.384 4.895 1.00 90.44 96 THR A O 1
ATOM 768 N N . LEU A 1 97 ? 8.682 1.636 6.200 1.00 93.31 97 LEU A N 1
ATOM 769 C CA . LEU A 1 97 ? 7.656 2.322 6.974 1.00 93.31 97 LEU A CA 1
ATOM 770 C C . LEU A 1 97 ? 7.997 2.165 8.451 1.00 93.31 97 LEU A C 1
ATOM 772 O O . LEU A 1 97 ? 8.175 1.047 8.934 1.00 93.31 97 LEU A O 1
ATOM 776 N N . HIS A 1 98 ? 8.103 3.293 9.141 1.00 93.69 98 HIS A N 1
ATOM 777 C CA . HIS A 1 98 ? 8.404 3.363 10.564 1.00 93.69 98 HIS A CA 1
ATOM 778 C C . HIS A 1 98 ? 7.147 3.781 11.315 1.00 93.69 98 HIS A C 1
ATOM 780 O O . HIS A 1 98 ? 6.480 4.734 10.911 1.00 93.69 98 HIS A O 1
ATOM 786 N N . ASN A 1 99 ? 6.829 3.077 12.399 1.00 92.88 99 ASN A N 1
ATOM 787 C CA . ASN A 1 99 ? 5.744 3.471 13.290 1.00 92.88 99 ASN A CA 1
ATOM 788 C C . ASN A 1 99 ? 6.142 4.740 14.049 1.00 92.88 99 ASN A C 1
ATOM 790 O O . ASN A 1 99 ? 7.301 4.903 14.436 1.00 92.88 99 ASN A O 1
ATOM 794 N N . LYS A 1 100 ? 5.183 5.640 14.247 1.00 90.81 100 LYS A N 1
ATOM 795 C CA . LYS A 1 100 ? 5.325 6.754 15.180 1.00 90.81 100 LYS A CA 1
ATOM 796 C C . LYS A 1 100 ? 4.825 6.303 16.547 1.00 90.81 100 LYS A C 1
ATOM 798 O O . LYS A 1 100 ? 3.643 5.997 16.705 1.00 90.81 100 LYS A O 1
ATOM 803 N N . ASP A 1 101 ? 5.718 6.266 17.526 1.00 87.25 101 ASP A N 1
ATOM 804 C CA . ASP A 1 101 ? 5.369 5.830 18.875 1.00 87.25 101 ASP A CA 1
ATOM 805 C C . ASP A 1 101 ? 4.363 6.789 19.522 1.00 87.25 101 ASP A C 1
ATOM 807 O O . ASP A 1 101 ? 4.534 8.007 19.496 1.00 87.25 101 ASP A O 1
ATOM 811 N N . GLY A 1 102 ? 3.292 6.232 20.092 1.00 83.81 102 GLY A N 1
ATOM 812 C CA . GLY A 1 102 ? 2.246 6.995 20.782 1.00 83.81 102 GLY A CA 1
ATOM 813 C C . GLY A 1 102 ? 1.289 7.781 19.876 1.00 83.81 102 GLY A C 1
ATOM 814 O O . GLY A 1 102 ? 0.350 8.388 20.386 1.00 83.81 102 GLY A O 1
ATOM 815 N N . CYS A 1 103 ? 1.475 7.760 18.553 1.00 85.75 103 CYS A N 1
ATOM 816 C CA . CYS A 1 103 ? 0.569 8.413 17.607 1.00 85.75 103 CYS A CA 1
ATOM 817 C C . CYS A 1 103 ? -0.474 7.415 17.090 1.00 85.75 103 CYS A C 1
ATOM 819 O O . CYS A 1 103 ? -0.236 6.690 16.120 1.00 85.75 103 CYS A O 1
ATOM 821 N N . ILE A 1 104 ? -1.632 7.392 17.751 1.00 92.00 104 ILE A N 1
ATOM 822 C CA . ILE A 1 104 ? -2.803 6.618 17.336 1.00 92.00 104 ILE A CA 1
ATOM 823 C C . ILE A 1 104 ? -3.865 7.583 16.816 1.00 92.00 104 ILE A C 1
ATOM 825 O O . ILE A 1 104 ? -4.231 8.539 17.500 1.00 92.00 104 ILE A O 1
ATOM 829 N N . GLN A 1 105 ? -4.358 7.323 15.608 1.00 91.75 105 GLN A N 1
ATOM 830 C CA . GLN A 1 105 ? -5.421 8.097 14.987 1.00 91.75 105 GLN A CA 1
ATOM 831 C C . GLN A 1 105 ? -6.727 7.301 14.993 1.00 91.75 105 GLN A C 1
ATOM 833 O O . GLN A 1 105 ? -6.805 6.225 14.403 1.00 91.75 105 GLN A O 1
ATOM 838 N N . HIS A 1 106 ? -7.759 7.863 15.620 1.00 91.50 106 HIS A N 1
ATOM 839 C CA . HIS A 1 106 ? -9.098 7.286 15.642 1.00 91.50 106 HIS A CA 1
ATOM 840 C C . HIS A 1 106 ? -9.850 7.618 14.345 1.00 91.50 106 HIS A C 1
ATOM 842 O O . HIS A 1 106 ? -10.019 8.793 14.004 1.00 91.50 106 HIS A O 1
ATOM 848 N N . CYS A 1 107 ? -10.290 6.595 13.613 1.00 91.06 107 CYS A N 1
ATOM 849 C CA . CYS A 1 107 ? -10.880 6.725 12.281 1.00 91.06 107 CYS A CA 1
ATOM 850 C C . CYS A 1 107 ? -12.183 5.932 12.151 1.00 91.06 107 CYS A C 1
ATOM 852 O O . CYS A 1 107 ? -12.350 4.877 12.756 1.00 91.06 107 CYS A O 1
ATOM 854 N N . LEU A 1 108 ? -13.082 6.397 11.282 1.00 91.50 108 LEU A N 1
ATOM 855 C CA . LEU A 1 108 ? -14.258 5.627 10.879 1.00 91.50 108 LEU A CA 1
ATOM 856 C C . LEU A 1 108 ? -13.840 4.447 9.986 1.00 91.50 108 LEU A C 1
ATOM 858 O O . LEU A 1 108 ? -13.094 4.622 9.017 1.00 91.50 108 LEU A O 1
ATOM 862 N N . ASN A 1 109 ? -14.343 3.251 10.285 1.00 88.88 109 ASN A N 1
ATOM 863 C CA . ASN A 1 109 ? -14.047 2.044 9.525 1.00 88.88 109 ASN A CA 1
ATOM 864 C C . ASN A 1 109 ? -14.992 1.903 8.327 1.00 88.88 109 ASN A C 1
ATOM 866 O O . ASN A 1 109 ? -16.138 1.484 8.460 1.00 88.88 109 ASN A O 1
ATOM 870 N N . LEU A 1 110 ? -14.492 2.240 7.138 1.00 88.88 110 LEU A N 1
ATOM 871 C CA . LEU A 1 110 ? -15.198 2.034 5.865 1.00 88.88 110 LEU A CA 1
ATOM 872 C C . LEU A 1 110 ? -14.636 0.856 5.055 1.00 88.88 110 LEU A C 1
ATOM 874 O O . LEU A 1 110 ? -15.149 0.536 3.987 1.00 88.88 110 LEU A O 1
ATOM 878 N N . GLY A 1 111 ? -13.539 0.256 5.526 1.00 80.06 111 GLY A N 1
ATOM 879 C CA . GLY A 1 111 ? -12.766 -0.737 4.776 1.00 80.06 111 GLY A CA 1
ATOM 880 C C . GLY A 1 111 ? -13.091 -2.184 5.132 1.00 80.06 111 GLY A C 1
ATOM 881 O O . GLY A 1 111 ? -12.654 -3.096 4.435 1.00 80.06 111 GLY A O 1
ATOM 882 N N . SER A 1 112 ? -13.834 -2.413 6.212 1.00 80.88 112 SER A N 1
ATOM 883 C CA . SER A 1 112 ? -14.210 -3.752 6.650 1.00 80.88 112 SER A CA 1
ATOM 884 C C . SER A 1 112 ? -15.607 -3.757 7.251 1.00 80.88 112 SER A C 1
ATOM 886 O O . SER A 1 112 ? -16.100 -2.737 7.725 1.00 80.88 112 SER A O 1
ATOM 888 N N . TYR A 1 113 ? -16.251 -4.919 7.194 1.00 74.75 113 TYR A N 1
ATOM 889 C CA . TYR A 1 113 ? -17.594 -5.119 7.714 1.00 74.75 113 TYR A CA 1
ATOM 890 C C . TYR A 1 113 ? -17.561 -6.211 8.775 1.00 74.75 113 TYR A C 1
ATOM 892 O O . TYR A 1 113 ? -17.093 -7.324 8.522 1.00 74.75 113 TYR A O 1
ATOM 900 N N . ASN A 1 114 ? -18.071 -5.907 9.962 1.00 80.44 114 ASN A N 1
ATOM 901 C CA . ASN A 1 114 ? -18.128 -6.853 11.067 1.00 80.44 114 ASN A CA 1
ATOM 902 C C . ASN A 1 114 ? -19.334 -7.795 10.921 1.00 80.44 114 ASN A C 1
ATOM 904 O O . ASN A 1 114 ? -20.312 -7.708 11.657 1.00 80.44 114 ASN A O 1
ATOM 908 N N . TYR A 1 115 ? -19.271 -8.697 9.940 1.00 78.81 115 TYR A N 1
ATOM 909 C CA . TYR A 1 115 ? -20.397 -9.568 9.585 1.00 78.81 115 TYR A CA 1
ATOM 910 C C . TYR A 1 115 ? -20.829 -10.512 10.718 1.00 78.81 115 TYR A C 1
ATOM 912 O O . TYR A 1 115 ? -22.013 -10.786 10.875 1.00 78.81 115 TYR A O 1
ATOM 920 N N . LEU A 1 116 ? -19.873 -11.008 11.509 1.00 82.50 116 LEU A N 1
ATOM 921 C CA . LEU A 1 116 ? -20.144 -11.943 12.609 1.00 82.50 116 LEU A CA 1
ATOM 922 C C . LEU A 1 116 ? -20.429 -11.241 13.945 1.00 82.50 116 LEU A C 1
ATOM 924 O O . LEU A 1 116 ? -20.712 -11.915 14.930 1.00 82.50 116 LEU A O 1
ATOM 928 N N . GLY A 1 117 ? -2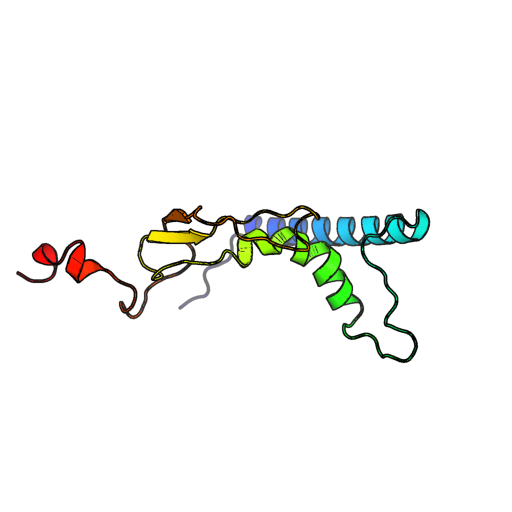0.309 -9.913 14.010 1.00 78.06 117 GLY A N 1
ATOM 929 C CA . GLY A 1 117 ? -20.541 -9.144 15.234 1.00 78.06 117 GLY A CA 1
ATOM 930 C C . GLY A 1 117 ? -19.437 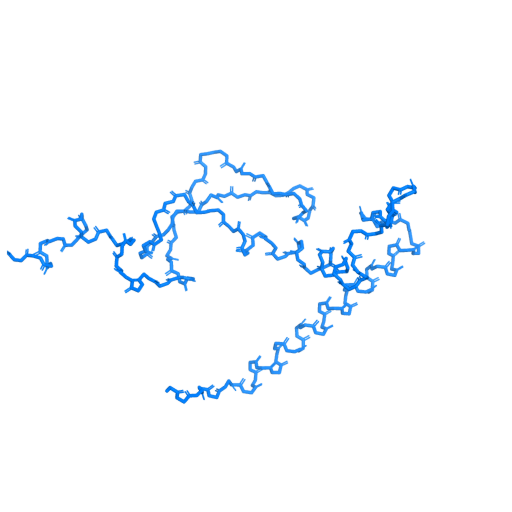-9.249 16.297 1.00 78.06 117 GLY A C 1
ATOM 931 O O . GLY A 1 117 ? -19.482 -8.516 17.275 1.00 78.06 117 GLY A O 1
ATOM 932 N N . PHE A 1 118 ? -18.410 -10.089 16.125 1.00 81.69 118 PHE A N 1
ATOM 933 C CA . PHE A 1 118 ? -17.369 -10.294 17.148 1.00 81.69 118 PHE A CA 1
ATOM 934 C C . PHE A 1 118 ? -16.511 -9.063 17.441 1.00 81.69 118 PHE A C 1
ATOM 936 O O . PHE A 1 118 ? -15.958 -8.960 18.531 1.00 81.69 118 PHE A O 1
ATOM 943 N N . ALA A 1 119 ? -16.380 -8.154 16.476 1.00 80.44 119 ALA A N 1
ATOM 944 C CA . ALA A 1 119 ? -15.607 -6.930 16.650 1.00 80.44 119 ALA A CA 1
ATOM 945 C C . ALA A 1 119 ? -16.430 -5.758 17.212 1.00 80.44 119 ALA A C 1
ATOM 947 O O . ALA A 1 119 ? -15.899 -4.653 17.324 1.00 80.44 119 ALA A O 1
ATOM 948 N N . ASP A 1 120 ? -17.711 -5.989 17.512 1.00 77.50 120 ASP A N 1
ATOM 949 C CA . ASP A 1 120 ? -18.657 -4.952 17.905 1.00 77.50 120 ASP A CA 1
ATOM 950 C C . ASP A 1 120 ? -18.542 -4.656 19.405 1.00 77.50 120 ASP A C 1
ATOM 952 O O . ASP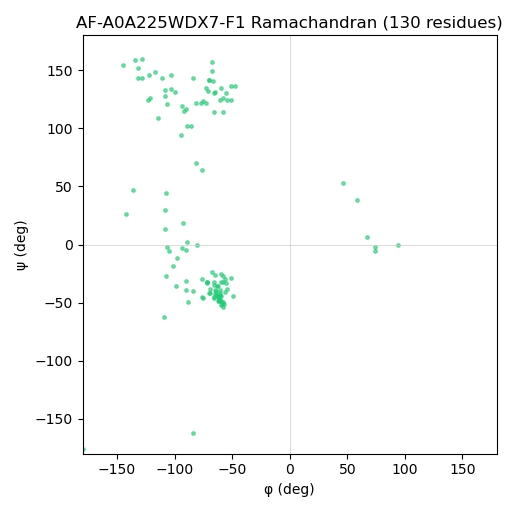 A 1 120 ? -18.313 -5.559 20.213 1.00 77.50 120 ASP A O 1
ATOM 956 N N . ASP A 1 121 ? -18.701 -3.392 19.779 1.00 78.31 121 ASP A N 1
ATOM 957 C CA . ASP A 1 121 ? -18.529 -2.911 21.151 1.00 78.31 121 ASP A CA 1
ATOM 958 C C . ASP A 1 121 ? -19.854 -2.534 21.827 1.00 78.31 121 ASP A C 1
ATOM 960 O O . ASP A 1 121 ? -19.845 -1.943 22.911 1.00 78.31 121 ASP A O 1
ATOM 964 N N . TRP A 1 122 ? -20.987 -2.931 21.230 1.00 79.69 122 TRP A N 1
ATOM 965 C CA . TRP A 1 122 ? -22.348 -2.591 21.663 1.00 79.69 122 TRP A CA 1
ATOM 966 C C . TRP A 1 122 ? -22.624 -2.861 23.147 1.00 79.69 122 TRP A C 1
ATOM 968 O O . TRP A 1 122 ? -23.406 -2.138 23.759 1.00 79.69 122 TRP A O 1
ATOM 978 N N . MET A 1 123 ? -21.957 -3.840 23.772 1.00 81.19 123 MET A N 1
ATOM 979 C CA . MET A 1 123 ? -22.067 -4.068 25.221 1.00 81.19 123 MET A CA 1
ATOM 980 C C . MET A 1 123 ? -21.665 -2.835 26.053 1.00 81.19 123 MET A C 1
ATOM 982 O O . MET A 1 123 ? -22.227 -2.598 27.125 1.00 81.19 123 MET A O 1
ATOM 986 N N . ASN A 1 124 ? -20.722 -2.035 25.557 1.00 79.25 124 ASN A N 1
ATOM 987 C CA . ASN A 1 124 ? -20.239 -0.819 26.206 1.00 79.25 124 ASN A CA 1
ATOM 988 C C . ASN A 1 124 ? -20.893 0.448 25.637 1.00 79.25 124 ASN A C 1
ATOM 990 O O . ASN A 1 124 ? -21.133 1.389 26.392 1.00 79.25 124 ASN A O 1
ATOM 994 N N . THR A 1 125 ? -21.181 0.489 24.332 1.00 78.81 125 THR A N 1
ATOM 995 C CA . THR A 1 125 ? -21.648 1.704 23.641 1.00 78.81 125 THR A CA 1
ATOM 996 C C . THR A 1 125 ? -23.168 1.869 23.628 1.00 78.81 125 THR A C 1
ATOM 998 O O . THR A 1 125 ? -23.648 2.983 23.830 1.00 78.81 125 THR A O 1
ATOM 1001 N N . CYS A 1 126 ? -23.942 0.794 23.451 1.00 79.38 126 CYS A N 1
ATOM 1002 C CA . CYS A 1 126 ? -25.405 0.867 23.312 1.00 79.38 126 CYS A CA 1
ATOM 1003 C C . CYS A 1 126 ? -26.164 -0.284 23.998 1.00 79.38 126 CYS A C 1
ATOM 1005 O O . CYS A 1 126 ? -27.298 -0.595 23.638 1.00 79.38 126 CYS A O 1
ATOM 1007 N N . SER A 1 127 ? -25.591 -0.893 25.041 1.00 85.56 127 SER A N 1
ATOM 1008 C CA . SER A 1 127 ? -26.185 -2.060 25.716 1.00 85.56 127 SER A CA 1
ATOM 1009 C C . SER A 1 127 ? -27.605 -1.834 26.217 1.00 85.56 127 SER A C 1
ATOM 1011 O O . SER A 1 127 ? -28.404 -2.758 26.167 1.00 85.56 127 SER A O 1
ATOM 1013 N N . LYS A 1 128 ? -27.935 -0.608 26.635 1.00 84.69 128 LYS A N 1
ATOM 1014 C CA . LYS A 1 128 ? -29.282 -0.218 27.084 1.00 84.69 128 LYS A CA 1
ATOM 1015 C C . LYS A 1 128 ? -30.333 -0.213 25.970 1.00 84.69 128 LYS A C 1
ATOM 1017 O O . LYS A 1 128 ? -31.519 -0.269 26.264 1.00 84.69 128 LYS A O 1
ATOM 1022 N N . GLU A 1 129 ? -29.913 -0.075 24.715 1.00 83.44 129 GLU A N 1
ATOM 1023 C CA . GLU A 1 129 ? -30.803 -0.112 23.548 1.00 83.44 129 GLU A CA 1
ATOM 1024 C C . GLU A 1 129 ? -30.955 -1.538 23.008 1.00 83.44 129 GLU A C 1
ATOM 1026 O O . GLU A 1 129 ? -32.011 -1.893 22.488 1.00 83.44 129 GLU A O 1
ATOM 1031 N N . VAL A 1 130 ? -29.908 -2.361 23.143 1.00 77.56 130 VAL A N 1
ATOM 1032 C CA . VAL A 1 130 ? -29.882 -3.746 22.646 1.00 77.56 130 VAL A CA 1
ATOM 1033 C C . VAL A 1 130 ? -30.516 -4.724 23.638 1.00 77.56 130 VAL A C 1
ATOM 1035 O O . VAL A 1 130 ? -31.240 -5.634 23.231 1.00 77.56 130 VAL A O 1
ATOM 1038 N N . PHE A 1 131 ? -30.263 -4.541 24.934 1.00 73.25 131 PHE A N 1
ATOM 1039 C CA . PHE A 1 131 ? -30.875 -5.319 26.003 1.00 73.25 131 PHE A CA 1
ATOM 1040 C C . PHE A 1 131 ? -31.777 -4.419 26.857 1.00 73.25 131 PHE A C 1
ATOM 1042 O O . PHE A 1 131 ? -31.251 -3.573 27.586 1.00 73.25 131 PHE A O 1
ATOM 1049 N N . PRO A 1 132 ? -33.111 -4.578 26.770 1.00 62.72 132 PRO A N 1
ATOM 1050 C CA . PRO A 1 132 ? -34.039 -3.937 27.696 1.00 62.72 132 PRO A CA 1
ATOM 1051 C C . PRO A 1 132 ? -33.949 -4.516 29.115 1.00 62.72 132 PRO A C 1
ATOM 1053 O O . PRO A 1 132 ? -33.617 -5.717 29.261 1.00 62.72 132 PRO A O 1
#

Organism: NCBI:txid4795

Mean predicted aligned error: 7.76 Å

Foldseek 3Di:
DPPDDDPPVVVVVVVVVVVVQLVVLVVVVVVCVVVVPDPDDPDDPPPDDDPDDPVVVSCVRRPCQQCVCPVVFDWPAQLEQKTKTFDWDDPPNNPDIDTDPPDIDIGGRPPDDPPVCPSYPCVPVPVVPVPD

Nearest PDB structures (foldseek):
  7k0k-assembly1_B  TM=7.719E-01  e=1.758E-08  Homo sapiens
  7yjk-assembly1_F  TM=7.644E-01  e=1.353E-08  Arabidopsis thaliana
  7cqk-assembly1_T  TM=7.400E-01  e=9.036E-08  Homo sapiens
  6m4n-assembly1_B  TM=7.220E-01  e=7.345E-07  Homo sapiens
  7cqi-assembly1_T  TM=7.166E-01  e=7.345E-07  Homo sapiens

Radius of gyration: 21.44 Å; Cα contacts (8 Å, |Δi|>4): 109; chains: 1; bounding box: 61×26×46 Å

Solvent-accessible surface area (backbone atoms only — not comparable to full-atom values): 8176 Å² total; per-residue (Å²): 132,80,82,75,81,74,56,65,67,60,54,53,51,50,54,51,51,50,52,51,52,52,52,54,34,51,52,51,50,53,49,19,68,74,68,68,72,45,90,69,77,86,69,53,58,92,94,50,78,70,93,57,56,75,65,58,46,46,43,48,71,56,48,43,28,74,47,44,70,74,78,62,58,50,66,73,62,56,67,26,72,50,33,32,31,49,42,66,50,56,93,58,79,41,71,52,78,42,77,45,87,92,43,69,45,82,40,78,45,84,86,68,78,59,84,85,49,82,39,57,59,46,79,79,78,43,34,74,80,77,51,126

Sequence (132 aa):
MAAEHVPWAAAILCYIQYAILITFGHLRDHAGSIFGGSRYSDNAKKGYAPLLVAFENFYTKRIYHRLQDVFNRPVAGSPGAHIDLIERYSVDENKTLHNKDGCIQHCLNLGSYNYLGFADDWMNTCSKEVFP

pLDDT: mean 85.78, std 8.94, range [45.94, 97.25]

Secondary structure (DSSP, 8-state):
-------HHHHHHHHHHHHHHHHHHHHHHHHHHHHS--SS---PPTT---SS-HHHHHHIIIIIHHHHHHHTPPB-S--SSEEEEEEEE-SSSSSS-EEEEEEEEEEE--S---TTSTT--HHHHTHHHH--